Protein AF-A0A7Z9WSZ2-F1 (afdb_monomer)

Mean predicted aligned error: 9.77 Å

Radius of gyration: 20.29 Å; Cα contacts (8 Å, |Δi|>4): 20; chains: 1; bounding box: 47×27×45 Å

Sequence (53 aa):
MKKMIVAFLFVLFSSAGWAEPLRDVTFVTLEGKPVKLSDFRGKFVVVNFWATW

Structure (mmCIF, N/CA/C/O backbone):
data_AF-A0A7Z9WSZ2-F1
#
_entry.id   AF-A0A7Z9WSZ2-F1
#
loop_
_atom_site.group_PDB
_atom_site.id
_atom_site.type_symbol
_atom_site.label_atom_id
_atom_site.label_alt_id
_atom_site.label_comp_id
_atom_site.label_asym_id
_atom_site.label_entity_id
_atom_site.label_seq_id
_atom_site.pdbx_PDB_ins_code
_atom_site.Cartn_x
_atom_site.Cartn_y
_atom_site.Cartn_z
_atom_site.occupancy
_atom_site.B_iso_or_equiv
_atom_site.auth_seq_id
_atom_site.auth_comp_id
_atom_site.auth_asym_id
_atom_site.auth_atom_id
_atom_site.pdbx_PDB_model_num
ATOM 1 N N . MET A 1 1 ? 34.634 0.003 -35.560 1.00 62.78 1 MET A N 1
ATOM 2 C CA . MET A 1 1 ? 33.210 0.420 -35.570 1.00 62.78 1 MET A CA 1
ATOM 3 C C . MET A 1 1 ? 32.275 -0.609 -34.929 1.00 62.78 1 MET A C 1
ATOM 5 O O . MET A 1 1 ? 31.672 -0.280 -33.922 1.00 62.78 1 MET A O 1
ATOM 9 N N . LYS A 1 2 ? 32.202 -1.865 -35.405 1.00 55.06 2 LYS A N 1
ATOM 10 C CA . LYS A 1 2 ? 31.284 -2.895 -34.851 1.00 55.06 2 LYS A CA 1
ATOM 11 C C . LYS A 1 2 ? 31.493 -3.192 -33.351 1.00 55.06 2 LYS A C 1
ATOM 13 O O . LYS A 1 2 ? 30.533 -3.284 -32.601 1.00 55.06 2 LYS A O 1
ATOM 18 N N . LYS A 1 3 ? 32.754 -3.242 -32.900 1.00 56.06 3 LYS A N 1
ATOM 19 C CA . LYS A 1 3 ? 33.131 -3.460 -31.487 1.00 56.06 3 LYS A CA 1
ATOM 20 C C . LYS A 1 3 ? 32.725 -2.311 -30.547 1.00 56.06 3 LYS A C 1
ATOM 22 O O . LYS A 1 3 ? 32.440 -2.554 -29.384 1.00 56.06 3 LYS A O 1
ATOM 27 N N . MET A 1 4 ? 32.666 -1.080 -31.061 1.00 69.31 4 MET A N 1
ATOM 28 C CA . MET A 1 4 ? 32.266 0.099 -30.278 1.00 69.31 4 MET A CA 1
ATOM 29 C C . MET A 1 4 ? 30.749 0.162 -30.093 1.00 69.31 4 MET A C 1
ATOM 31 O O . MET A 1 4 ? 30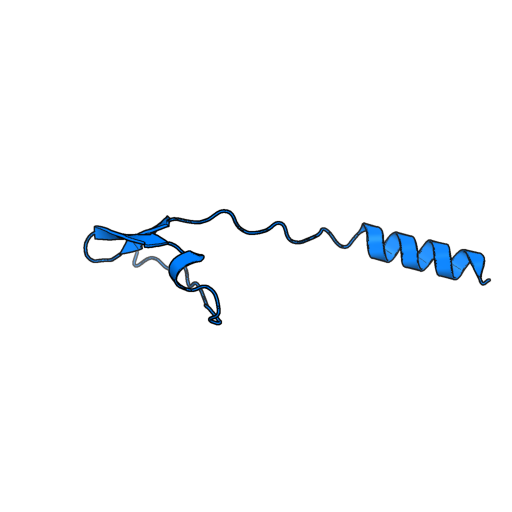.285 0.556 -29.033 1.00 69.31 4 MET A O 1
ATOM 35 N N . ILE A 1 5 ? 29.985 -0.293 -31.091 1.00 77.00 5 ILE A N 1
ATOM 36 C CA . ILE A 1 5 ? 28.522 -0.402 -31.007 1.00 77.00 5 ILE A CA 1
ATOM 37 C C . ILE A 1 5 ? 28.123 -1.449 -29.961 1.00 77.00 5 ILE A C 1
ATOM 39 O O . ILE A 1 5 ? 27.248 -1.195 -29.143 1.00 77.00 5 ILE A O 1
ATOM 43 N N . VAL A 1 6 ? 28.804 -2.598 -29.934 1.00 76.50 6 VAL A N 1
ATOM 44 C CA . VAL A 1 6 ? 28.543 -3.652 -28.938 1.00 76.50 6 VAL A CA 1
ATOM 45 C C . VAL A 1 6 ? 28.878 -3.181 -27.522 1.00 76.50 6 VAL A C 1
ATOM 47 O O . VAL A 1 6 ? 28.084 -3.392 -26.612 1.00 76.50 6 VAL A O 1
ATOM 50 N N . ALA A 1 7 ? 30.007 -2.490 -27.336 1.00 76.75 7 ALA A N 1
ATOM 51 C CA . ALA A 1 7 ? 30.370 -1.927 -26.037 1.00 76.75 7 ALA A CA 1
ATOM 52 C C . ALA A 1 7 ? 29.361 -0.865 -25.563 1.00 76.75 7 ALA A C 1
ATOM 54 O O . ALA A 1 7 ? 28.985 -0.848 -24.395 1.00 76.75 7 ALA A O 1
ATOM 55 N N . PHE A 1 8 ? 28.874 -0.021 -26.476 1.00 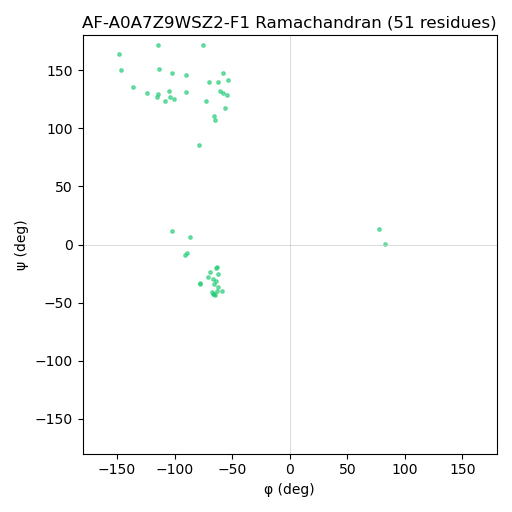75.44 8 PHE A N 1
ATOM 56 C CA . PHE A 1 8 ? 27.882 1.005 -26.164 1.00 75.44 8 PHE A CA 1
ATOM 57 C C . PHE A 1 8 ? 26.512 0.408 -25.800 1.00 75.44 8 PHE A C 1
ATOM 59 O O . PHE A 1 8 ? 25.896 0.830 -24.827 1.00 75.44 8 PHE A O 1
ATOM 66 N N . LEU A 1 9 ? 26.066 -0.630 -26.516 1.00 74.06 9 LEU A N 1
ATOM 67 C CA . LEU A 1 9 ? 24.831 -1.353 -26.192 1.00 74.06 9 LEU A CA 1
ATOM 68 C C . LEU A 1 9 ? 24.923 -2.105 -24.859 1.00 74.06 9 LEU A C 1
ATOM 70 O O . LEU A 1 9 ? 23.936 -2.169 -24.134 1.00 74.06 9 LEU A O 1
ATOM 74 N N . PHE A 1 10 ? 26.100 -2.628 -24.507 1.00 71.19 10 PHE A N 1
ATOM 75 C CA . PHE A 1 10 ? 26.315 -3.297 -23.224 1.00 71.19 10 PHE A CA 1
ATOM 76 C C . PHE A 1 10 ? 26.215 -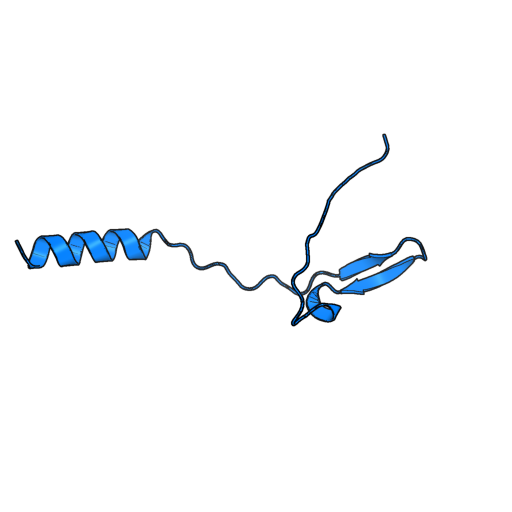2.309 -22.054 1.00 71.19 10 PHE A C 1
ATOM 78 O O . PHE A 1 10 ? 25.535 -2.593 -21.078 1.00 71.19 10 PHE A O 1
ATOM 85 N N . VAL A 1 11 ? 26.796 -1.110 -22.188 1.00 71.44 11 VAL A N 1
ATOM 86 C CA . VAL A 1 11 ? 26.698 -0.037 -21.178 1.00 71.44 11 VAL A CA 1
ATOM 87 C C . VAL A 1 11 ? 25.253 0.435 -20.976 1.00 71.44 11 VAL A C 1
ATOM 89 O O . VAL A 1 11 ? 24.857 0.698 -19.843 1.00 71.44 11 VAL A O 1
ATOM 92 N N . LEU A 1 12 ? 24.452 0.493 -22.043 1.00 67.81 12 LEU A N 1
ATOM 93 C CA . LEU A 1 12 ? 23.024 0.825 -21.958 1.00 67.81 12 LEU A CA 1
ATOM 94 C C . LEU A 1 12 ? 22.182 -0.286 -21.310 1.00 67.81 12 LEU A C 1
ATOM 96 O O . LEU A 1 12 ? 21.155 0.004 -20.706 1.00 67.81 12 LEU A O 1
ATOM 100 N N . PHE A 1 13 ? 22.609 -1.547 -21.412 1.00 66.12 13 PHE A N 1
ATOM 101 C CA . PHE A 1 13 ? 21.942 -2.670 -20.748 1.00 66.12 13 PHE A CA 1
ATOM 102 C C . PHE A 1 13 ? 22.292 -2.750 -19.255 1.00 66.12 13 PHE A C 1
ATOM 104 O O . PHE A 1 13 ? 21.447 -3.121 -18.447 1.00 66.12 13 PHE A O 1
ATOM 111 N N . SER A 1 14 ? 23.511 -2.359 -18.872 1.00 64.19 14 SER A N 1
ATOM 112 C CA . SER A 1 14 ? 23.968 -2.356 -17.475 1.00 64.19 14 SER A CA 1
ATOM 113 C C . SER A 1 14 ? 23.283 -1.307 -16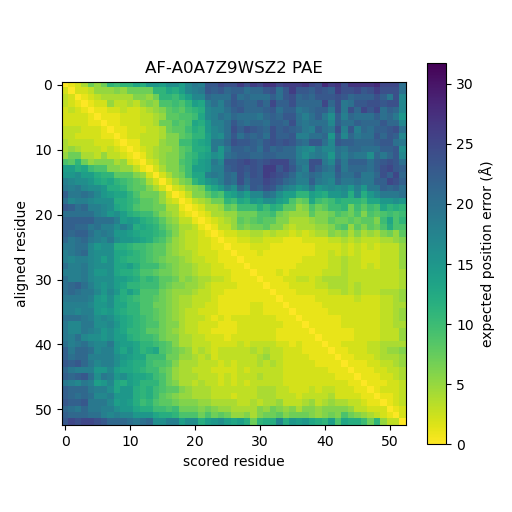.596 1.00 64.19 14 SER A C 1
ATOM 115 O O . SER A 1 14 ? 23.280 -1.451 -15.377 1.00 64.19 14 SER A O 1
ATOM 117 N N . SER A 1 15 ? 22.745 -0.233 -17.185 1.00 60.53 15 SER A N 1
ATOM 118 C CA . SER A 1 15 ? 22.053 0.838 -16.454 1.00 60.53 15 SER A CA 1
ATOM 119 C C . SER A 1 15 ? 20.551 0.593 -16.286 1.00 60.53 15 SER A C 1
ATOM 121 O O . SER A 1 15 ? 19.894 1.321 -15.540 1.00 60.53 15 SER A O 1
ATOM 123 N N . ALA A 1 16 ? 20.005 -0.443 -16.927 1.00 64.88 16 ALA A N 1
ATOM 124 C CA . ALA A 1 16 ? 18.652 -0.906 -16.676 1.00 64.88 16 ALA A CA 1
ATOM 125 C C . ALA A 1 16 ? 18.647 -1.739 -15.386 1.00 64.88 16 ALA A C 1
ATOM 127 O O . ALA A 1 16 ? 18.792 -2.959 -15.408 1.00 64.88 16 ALA A O 1
ATOM 128 N N . GLY A 1 17 ? 18.517 -1.067 -14.240 1.00 67.38 17 GLY A N 1
ATOM 129 C CA . GLY A 1 17 ? 18.209 -1.745 -12.984 1.00 67.38 17 GLY A CA 1
ATOM 130 C C . GLY A 1 17 ? 16.922 -2.548 -13.159 1.00 67.38 17 GLY A C 1
ATOM 131 O O . GLY A 1 17 ? 15.874 -1.981 -13.471 1.00 67.38 17 GLY A O 1
ATOM 132 N N . TRP A 1 18 ? 17.008 -3.870 -13.016 1.00 70.62 18 TRP A N 1
ATOM 133 C CA . TRP A 1 18 ? 15.839 -4.736 -13.082 1.00 70.62 18 TRP A CA 1
ATOM 134 C C . TRP A 1 18 ? 14.870 -4.345 -11.967 1.00 70.62 18 TRP A C 1
ATOM 136 O O . TRP A 1 18 ? 15.272 -4.170 -10.816 1.00 70.62 18 TRP A O 1
ATOM 146 N N . ALA A 1 19 ? 13.593 -4.187 -12.308 1.00 74.38 19 ALA A N 1
ATOM 147 C CA . ALA A 1 19 ? 12.566 -4.013 -11.298 1.00 74.38 19 ALA A CA 1
ATOM 148 C C . ALA A 1 19 ? 12.461 -5.315 -10.495 1.00 74.38 19 ALA A C 1
ATOM 150 O O . ALA A 1 19 ? 12.027 -6.342 -11.018 1.00 74.38 19 ALA A O 1
ATOM 151 N N . GLU A 1 20 ? 12.883 -5.272 -9.234 1.00 76.75 20 GLU A N 1
ATOM 152 C CA . GLU A 1 20 ? 12.697 -6.388 -8.314 1.00 76.75 20 GLU A CA 1
ATOM 153 C C . GLU A 1 20 ? 11.196 -6.642 -8.106 1.00 76.75 20 GLU A C 1
ATOM 155 O O . GLU A 1 20 ? 10.419 -5.683 -7.985 1.00 76.75 20 GLU A O 1
ATOM 160 N N . PRO A 1 21 ? 10.755 -7.912 -8.041 1.00 78.19 21 PRO A N 1
ATOM 161 C CA . PRO A 1 21 ? 9.378 -8.228 -7.707 1.00 78.19 21 PRO A CA 1
ATOM 162 C C . PRO A 1 21 ? 9.000 -7.572 -6.379 1.00 78.19 21 PRO A C 1
ATOM 164 O O . PRO A 1 21 ? 9.688 -7.737 -5.367 1.00 78.19 21 PRO A O 1
ATOM 167 N N . LEU A 1 22 ? 7.884 -6.841 -6.368 1.00 78.50 22 LEU A N 1
ATOM 168 C CA . LEU A 1 22 ? 7.375 -6.270 -5.130 1.00 78.50 22 LEU A CA 1
ATOM 169 C C . LEU A 1 22 ? 7.126 -7.404 -4.125 1.00 78.50 22 LEU A C 1
ATOM 171 O O . LEU A 1 22 ? 6.468 -8.400 -4.444 1.00 78.50 22 LEU A O 1
ATOM 175 N N . ARG A 1 23 ? 7.632 -7.240 -2.898 1.00 83.31 23 ARG A N 1
ATOM 176 C CA . ARG A 1 23 ? 7.248 -8.111 -1.780 1.00 83.31 23 ARG A CA 1
ATOM 177 C C . ARG A 1 23 ? 5.734 -8.040 -1.594 1.00 83.31 23 ARG A C 1
ATOM 179 O O . ARG A 1 23 ? 5.132 -7.003 -1.848 1.00 83.31 23 ARG A O 1
ATOM 186 N N . ASP A 1 24 ? 5.119 -9.134 -1.160 1.00 90.88 24 ASP A N 1
ATOM 187 C CA . ASP A 1 24 ? 3.672 -9.157 -0.948 1.00 90.88 24 ASP A CA 1
ATOM 188 C C . ASP A 1 24 ? 3.288 -8.198 0.189 1.00 90.88 24 ASP A C 1
ATOM 190 O O . ASP A 1 24 ? 3.594 -8.442 1.358 1.00 90.88 24 ASP A O 1
ATOM 194 N N . VAL A 1 25 ? 2.680 -7.066 -0.167 1.00 92.69 25 VAL A N 1
ATOM 195 C CA . VAL A 1 25 ? 2.328 -6.000 0.776 1.00 92.69 25 VAL A CA 1
ATOM 196 C C . VAL A 1 25 ? 0.925 -6.245 1.309 1.00 92.69 25 VAL A C 1
ATOM 198 O O . VAL A 1 25 ? -0.003 -6.464 0.531 1.00 92.69 25 VAL A O 1
ATOM 201 N N . THR A 1 26 ? 0.771 -6.174 2.631 1.00 95.69 26 THR A N 1
ATOM 202 C CA . THR A 1 26 ? -0.532 -6.232 3.306 1.00 95.69 26 THR A CA 1
ATOM 203 C C . THR A 1 26 ? -0.926 -4.839 3.793 1.00 95.69 26 THR A C 1
ATOM 205 O O . THR A 1 26 ? -0.127 -4.158 4.433 1.00 95.69 26 THR A O 1
ATOM 208 N N . PHE A 1 27 ? -2.161 -4.441 3.510 1.00 93.94 27 PHE A N 1
ATOM 209 C CA . PHE A 1 27 ? -2.808 -3.221 3.982 1.00 93.94 27 PHE A CA 1
ATOM 210 C C . PHE A 1 27 ? -3.987 -3.567 4.894 1.00 93.94 27 PHE A C 1
ATOM 212 O O . PHE A 1 27 ? -4.387 -4.728 5.004 1.00 93.94 27 PHE A O 1
ATOM 219 N N . VAL A 1 28 ? -4.559 -2.546 5.529 1.00 96.12 28 VAL A N 1
ATOM 220 C CA . VAL A 1 28 ? -5.767 -2.659 6.351 1.00 96.12 28 VAL A CA 1
ATOM 221 C C . VAL A 1 28 ? -6.887 -1.873 5.672 1.00 96.12 28 VAL A C 1
ATOM 223 O O . VAL A 1 28 ? -6.681 -0.723 5.285 1.00 96.12 28 VAL A O 1
ATOM 226 N N . THR A 1 29 ? -8.051 -2.494 5.485 1.00 94.69 29 THR A N 1
ATOM 227 C CA . THR A 1 29 ? -9.236 -1.836 4.917 1.00 94.69 29 THR A CA 1
ATOM 228 C C . THR A 1 29 ? -9.909 -0.917 5.936 1.00 94.69 29 THR A C 1
ATOM 230 O O . THR A 1 29 ? -9.584 -0.935 7.124 1.00 94.69 29 THR A O 1
ATOM 233 N N . LEU A 1 30 ? -10.898 -0.137 5.491 1.00 93.31 30 LEU A N 1
ATOM 234 C CA . LEU A 1 30 ? -11.682 0.740 6.368 1.00 93.31 30 LEU A CA 1
ATOM 235 C C . LEU A 1 30 ? -12.461 -0.037 7.443 1.00 93.31 30 LEU A C 1
ATOM 237 O O . LEU A 1 30 ? -12.727 0.485 8.519 1.00 93.31 30 LEU A O 1
ATOM 241 N N . GLU A 1 31 ? -12.775 -1.306 7.184 1.00 97.12 31 GLU A N 1
ATOM 242 C CA . GLU A 1 31 ? -13.432 -2.223 8.120 1.00 97.12 31 GLU A CA 1
ATOM 243 C C . GLU A 1 31 ? -12.435 -2.944 9.046 1.00 97.12 31 GLU A C 1
ATOM 245 O O . GLU A 1 31 ? -12.818 -3.866 9.767 1.00 97.12 31 GLU A O 1
ATOM 250 N N . GLY A 1 32 ? -11.148 -2.583 9.003 1.00 97.38 32 GLY A N 1
ATOM 251 C CA . GLY A 1 32 ? -10.098 -3.180 9.830 1.00 97.38 32 GLY A CA 1
ATOM 252 C C . GLY A 1 32 ? -9.619 -4.555 9.357 1.00 97.38 32 GLY A C 1
ATOM 253 O O . GLY A 1 32 ? -8.934 -5.255 10.102 1.00 97.38 32 GLY A O 1
ATOM 254 N N . LYS A 1 33 ? -9.970 -4.978 8.137 1.00 98.06 33 LYS A N 1
ATOM 255 C CA . LYS A 1 33 ? -9.591 -6.296 7.608 1.00 98.06 33 LYS A CA 1
ATOM 256 C C . LYS A 1 33 ? -8.252 -6.234 6.869 1.00 98.06 33 LYS A C 1
ATOM 258 O O . LYS A 1 33 ? -7.973 -5.230 6.216 1.00 98.06 33 LYS A O 1
ATOM 263 N N . PRO A 1 34 ? -7.428 -7.292 6.919 1.00 97.62 34 PRO A N 1
ATOM 264 C CA . PRO A 1 34 ? -6.226 -7.360 6.101 1.00 97.62 34 PRO A CA 1
ATOM 265 C C . PRO A 1 34 ? -6.587 -7.553 4.621 1.00 97.62 34 PRO A C 1
ATOM 267 O O . PRO A 1 34 ? -7.475 -8.340 4.294 1.00 97.62 34 PRO A O 1
ATOM 270 N N . VAL A 1 35 ? -5.866 -6.876 3.730 1.00 96.44 35 VAL A N 1
ATOM 271 C CA . VAL A 1 35 ? -5.927 -7.077 2.274 1.00 96.44 35 VAL A CA 1
ATOM 272 C C . VAL A 1 35 ? -4.516 -7.090 1.702 1.00 96.44 35 VAL A C 1
ATOM 274 O O . VAL A 1 35 ? -3.692 -6.254 2.073 1.00 96.44 35 VAL A O 1
ATOM 277 N N . LYS A 1 36 ? -4.204 -8.032 0.814 1.00 95.88 36 LYS A N 1
ATOM 278 C CA . LYS A 1 36 ? -2.881 -8.135 0.195 1.00 95.88 36 LYS A CA 1
ATOM 279 C C . LYS A 1 36 ? -2.907 -7.589 -1.219 1.00 95.88 36 LYS A C 1
ATOM 281 O O . LYS A 1 36 ? -3.885 -7.749 -1.944 1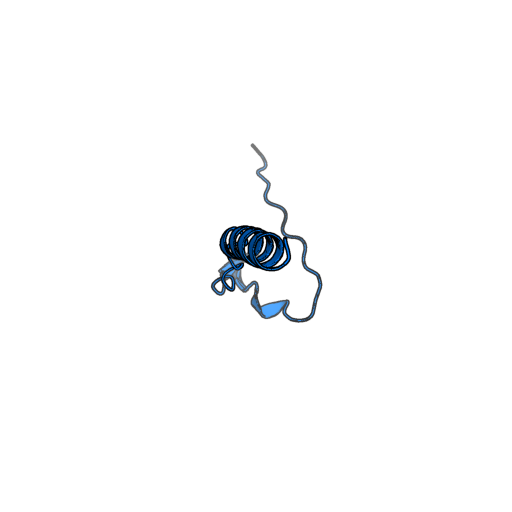.00 95.88 36 LYS A O 1
ATOM 286 N N . LEU A 1 37 ? -1.798 -7.007 -1.668 1.00 93.12 37 LEU A N 1
ATOM 287 C CA . LEU A 1 37 ? -1.692 -6.599 -3.068 1.00 93.12 37 LEU A CA 1
ATOM 288 C C . LEU A 1 37 ? -1.740 -7.816 -4.010 1.00 93.12 37 LEU A C 1
ATOM 290 O O . LEU A 1 37 ? -2.272 -7.722 -5.117 1.00 93.12 37 LEU A O 1
ATOM 294 N N . SER A 1 38 ? -1.234 -8.973 -3.566 1.00 93.94 38 SER A N 1
ATOM 295 C CA . SER A 1 38 ? -1.300 -10.218 -4.337 1.00 93.94 38 SER A CA 1
ATOM 296 C C . SER A 1 38 ? -2.719 -10.736 -4.584 1.00 93.94 38 SER A C 1
ATOM 298 O O . SER A 1 38 ? -2.912 -11.453 -5.569 1.00 93.94 38 SER A O 1
ATOM 300 N N . ASP A 1 39 ? -3.712 -10.316 -3.793 1.00 95.69 39 ASP A N 1
ATOM 301 C CA . ASP A 1 39 ? -5.123 -10.672 -3.997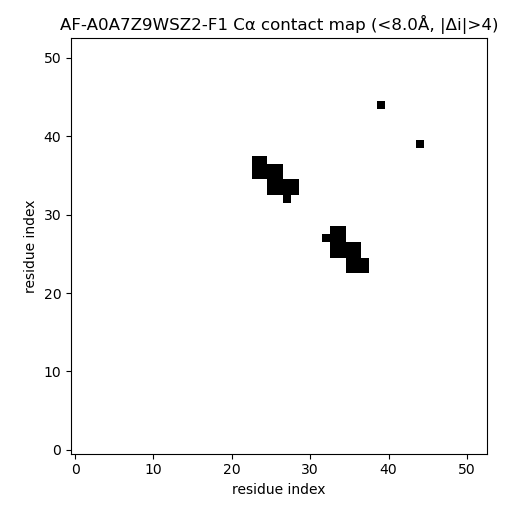 1.00 95.69 39 ASP A CA 1
ATOM 302 C C . ASP A 1 39 ? -5.669 -10.126 -5.335 1.00 95.69 39 ASP A C 1
ATOM 304 O O . ASP A 1 39 ? -6.654 -10.632 -5.873 1.00 95.69 39 ASP A O 1
ATOM 308 N N . PHE A 1 40 ? -5.003 -9.121 -5.920 1.00 94.69 40 PHE A N 1
ATOM 309 C CA . PHE A 1 40 ? -5.375 -8.494 -7.194 1.00 94.69 40 PHE A CA 1
ATOM 310 C C . PHE A 1 40 ? -4.529 -8.954 -8.394 1.00 94.69 40 PHE A C 1
ATOM 312 O O . PHE A 1 40 ? -4.599 -8.348 -9.467 1.00 94.69 40 PHE A O 1
ATOM 319 N N . ARG A 1 41 ? -3.717 -10.010 -8.252 1.00 92.44 41 ARG A N 1
ATOM 320 C CA . ARG A 1 41 ? -2.893 -10.538 -9.355 1.00 92.44 41 ARG A CA 1
ATOM 321 C C . ARG A 1 41 ? -3.729 -10.847 -10.600 1.00 92.44 41 ARG A C 1
ATOM 323 O O . ARG A 1 41 ? -4.846 -11.348 -10.518 1.00 92.44 41 ARG A O 1
ATOM 330 N N . GLY A 1 42 ? -3.158 -10.550 -11.766 1.00 94.06 42 GLY A N 1
ATOM 331 C CA . GLY A 1 42 ? -3.834 -10.699 -13.059 1.00 94.06 42 GLY A CA 1
ATOM 332 C C . GLY A 1 42 ? -4.735 -9.521 -13.438 1.00 94.06 42 GLY A C 1
ATOM 333 O O . GLY A 1 42 ? -5.329 -9.541 -14.513 1.00 94.06 42 GLY A O 1
ATOM 334 N N . LYS A 1 43 ? -4.820 -8.483 -12.597 1.00 95.12 43 LYS A N 1
ATOM 335 C CA . LYS A 1 43 ? -5.528 -7.234 -12.896 1.00 95.12 43 LYS A CA 1
ATOM 336 C C . LYS A 1 43 ? -4.545 -6.072 -12.995 1.00 95.12 43 LYS A C 1
ATOM 338 O O . LYS A 1 43 ? -3.520 -6.056 -12.316 1.00 95.12 43 LYS A O 1
ATOM 343 N N . PHE A 1 44 ? -4.888 -5.075 -13.806 1.00 94.12 44 PHE A N 1
ATOM 344 C CA . PHE A 1 44 ? -4.252 -3.765 -13.711 1.00 94.12 44 PHE A CA 1
ATOM 345 C C . PHE A 1 44 ? -4.768 -3.066 -12.454 1.00 94.12 44 PHE A C 1
ATOM 347 O O . PHE A 1 44 ? -5.976 -2.913 -12.278 1.00 94.12 44 PHE A O 1
ATOM 354 N N . VAL A 1 45 ? -3.849 -2.669 -11.577 1.00 92.69 45 VAL A N 1
ATOM 355 C CA . VAL A 1 45 ? -4.163 -2.054 -10.284 1.00 92.69 45 VAL A CA 1
ATOM 356 C C . VAL A 1 45 ? -3.464 -0.708 -10.200 1.00 92.69 45 VAL A C 1
ATOM 358 O O . VAL A 1 45 ? -2.262 -0.614 -10.440 1.00 92.69 45 VAL A O 1
ATOM 361 N N . VAL A 1 46 ? -4.218 0.323 -9.827 1.00 94.06 46 VAL A N 1
ATOM 362 C CA . VAL A 1 46 ? -3.685 1.647 -9.500 1.00 94.06 46 VAL A CA 1
ATOM 363 C C . VAL A 1 46 ? -3.800 1.832 -7.994 1.00 94.06 46 VAL A C 1
ATOM 365 O O . VAL A 1 46 ? -4.890 1.726 -7.438 1.00 94.06 46 VAL A O 1
ATOM 368 N N . VAL A 1 47 ? -2.675 2.102 -7.337 1.00 90.88 47 VAL A N 1
ATOM 369 C CA . VAL A 1 47 ? -2.628 2.402 -5.903 1.00 90.88 47 VAL A CA 1
ATOM 370 C C . VAL A 1 47 ? -2.518 3.913 -5.735 1.00 90.88 47 VAL A C 1
ATOM 372 O O . V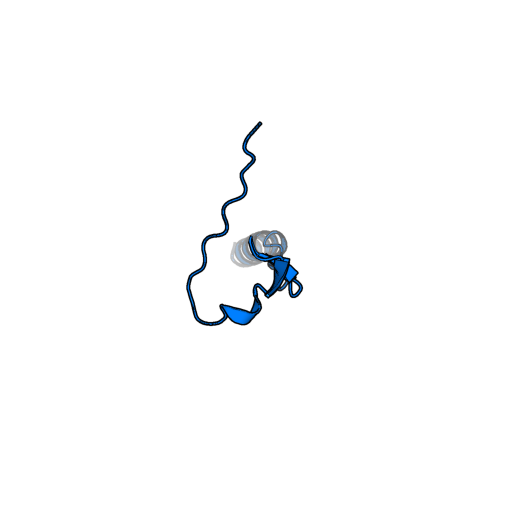AL A 1 47 ? -1.614 4.534 -6.292 1.00 90.88 47 VAL A O 1
ATOM 375 N N . ASN A 1 48 ? -3.440 4.504 -4.976 1.00 92.88 48 ASN A N 1
ATOM 376 C CA . ASN A 1 48 ? -3.456 5.930 -4.666 1.00 92.88 48 ASN A CA 1
ATOM 377 C C . ASN A 1 48 ? -3.239 6.136 -3.159 1.00 92.88 48 ASN A C 1
ATOM 379 O O . ASN A 1 48 ? -3.947 5.542 -2.349 1.00 92.88 48 ASN A O 1
ATOM 383 N N . PHE A 1 49 ? -2.2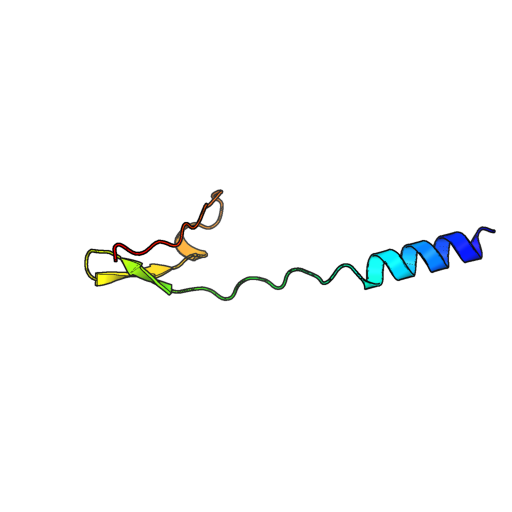55 6.961 -2.795 1.00 91.12 49 PHE A N 1
ATOM 384 C CA . PHE A 1 49 ? -1.953 7.312 -1.407 1.00 91.12 49 PHE A CA 1
ATOM 385 C C . PHE A 1 49 ? -2.463 8.727 -1.116 1.00 91.12 49 PHE A C 1
ATOM 387 O O . PHE A 1 49 ? -2.120 9.661 -1.841 1.00 91.12 49 PHE A O 1
ATOM 394 N N . TRP A 1 50 ? -3.265 8.883 -0.059 1.00 92.25 50 TRP A N 1
ATOM 395 C CA . TRP A 1 50 ? -3.876 10.157 0.336 1.00 92.25 50 TRP A CA 1
ATOM 396 C C . TRP A 1 50 ? -4.060 10.255 1.860 1.00 92.25 50 TRP A C 1
ATOM 398 O O . TRP A 1 50 ? -3.989 9.242 2.559 1.00 92.25 50 TRP A O 1
ATOM 408 N N . ALA A 1 51 ? -4.299 11.466 2.368 1.00 89.50 51 ALA A N 1
ATOM 409 C CA . ALA A 1 51 ? -4.591 11.751 3.774 1.00 89.50 51 ALA A CA 1
ATOM 410 C C . ALA A 1 51 ? -5.562 12.942 3.881 1.00 89.50 51 ALA A C 1
ATOM 412 O O . ALA A 1 51 ? -5.566 13.804 3.005 1.00 89.50 51 ALA A O 1
ATOM 413 N N . THR A 1 52 ? -6.391 12.977 4.931 1.00 89.88 52 THR A N 1
ATOM 414 C CA . THR A 1 52 ? -7.524 13.917 5.044 1.00 89.88 52 THR A CA 1
ATOM 415 C C . THR A 1 52 ? -7.224 15.242 5.738 1.00 89.88 52 THR A C 1
ATOM 417 O O . THR A 1 52 ? -8.125 16.066 5.699 1.00 89.88 52 THR A O 1
ATOM 420 N N . TRP A 1 53 ? -6.038 15.396 6.351 1.00 75.44 53 TRP A N 1
ATOM 421 C CA . TRP A 1 53 ? -5.577 16.530 7.189 1.00 75.44 53 TRP A CA 1
ATOM 422 C C . TRP A 1 53 ? -6.638 17.247 8.040 1.00 75.44 53 TRP A C 1
ATOM 424 O O . TRP A 1 53 ? -7.467 18.011 7.506 1.00 75.44 53 TRP A O 1
#

Solvent-accessible surface area (backbone atoms only — not comparable to full-atom values): 3760 Å² total; per-residue (Å²): 111,74,71,56,53,53,53,52,54,49,58,61,54,70,68,58,74,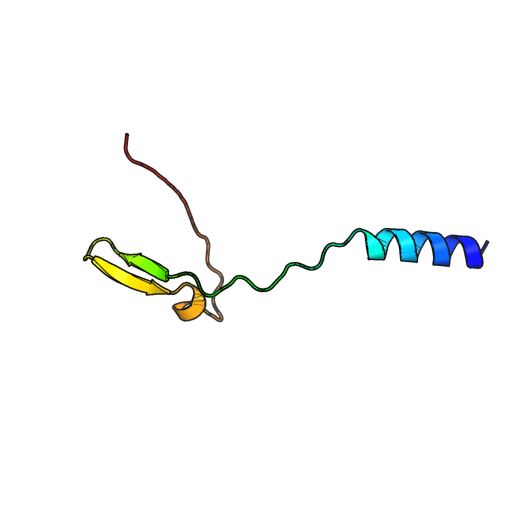76,84,71,80,78,73,84,49,75,49,70,46,98,87,70,44,82,46,48,60,67,80,49,67,98,54,94,79,86,89,85,89,85,83,87,128

Foldseek 3Di:
DVVVVVVVVVVVVVPPDDDDPDDWDWDADPVRDIDTPCVQPPDDDDDDDDDDD

pLDDT: mean 83.4, std 12.74, range [55.06, 98.06]

Secondary structure (DSSP, 8-state):
-HHHHHHHHHHHHHT----PPPP--EEE-TTS-EEEGGGGTTS----------